Protein AF-A0A9X3BS46-F1 (afdb_monomer_lite)

Sequence (133 aa):
MSDGFDRDADDASGRETTFAMDPQTVIWGLARQLVQGQSDLAEFRRAADTARRVRDSAPEAIEKHLADCAALEKSWYTETLPMLTASMRLAIEVYDTFGPGRTVIADPVEAAIWNNKHHVWFTEYSQQARLGG

Secondary structure (DSSP, 8-state):
----SSTTHHHHHHHHH-EEE-HHHHHHHHHHHHHHHHHHHHHHHHHHHHHHHTGGGSHHHHHHHHHHHHHHHHHIIIIIHHHHHHHHHHHHHHHHHH-SS-EEE--HHHHHHHHHHHHHHHHHHHHHHHH--

Radius of gyration: 21.06 Å; chains: 1; bounding box: 58×42×51 Å

Structure (mmCIF, N/CA/C/O backbone):
data_AF-A0A9X3BS46-F1
#
_entry.id   AF-A0A9X3BS46-F1
#
loop_
_atom_site.group_PDB
_atom_site.id
_atom_site.type_symbol
_atom_site.label_atom_id
_atom_site.label_alt_id
_atom_site.label_comp_id
_atom_site.label_asym_id
_atom_site.label_entity_id
_atom_site.label_seq_id
_atom_site.pdbx_PDB_ins_code
_atom_site.Cartn_x
_atom_site.Cartn_y
_atom_site.Cartn_z
_atom_site.occupancy
_atom_site.B_iso_or_equiv
_atom_site.auth_seq_id
_atom_site.auth_comp_id
_atom_site.auth_asym_id
_atom_site.auth_atom_id
_atom_site.pdbx_PDB_model_num
ATOM 1 N N . MET A 1 1 ? -34.009 34.400 0.510 1.00 47.50 1 MET A N 1
ATOM 2 C CA . MET A 1 1 ? -33.344 33.498 -0.450 1.00 47.50 1 MET A CA 1
ATOM 3 C C . MET A 1 1 ? -31.893 33.918 -0.527 1.00 47.50 1 MET A C 1
ATOM 5 O O . MET A 1 1 ? -31.653 35.000 -1.036 1.00 47.50 1 MET A O 1
ATOM 9 N N . SER A 1 2 ? -31.012 33.131 0.088 1.00 40.66 2 SER A N 1
ATOM 10 C CA . SER A 1 2 ? -29.578 32.972 -0.202 1.00 40.66 2 SER A CA 1
ATOM 11 C C . SER A 1 2 ? -29.057 32.002 0.854 1.00 40.66 2 SER A C 1
ATOM 13 O O . SER A 1 2 ? -28.565 32.398 1.902 1.00 40.66 2 SER A O 1
ATOM 15 N N . ASP A 1 3 ? -29.333 30.731 0.592 1.00 47.06 3 ASP A N 1
ATOM 16 C CA . ASP A 1 3 ? -28.922 29.555 1.349 1.00 47.06 3 ASP A CA 1
ATOM 17 C C . ASP A 1 3 ? -27.943 28.833 0.412 1.00 47.06 3 ASP A C 1
ATOM 19 O O . ASP A 1 3 ? -28.332 28.558 -0.728 1.00 47.06 3 ASP A O 1
ATOM 23 N N . GLY A 1 4 ? -26.679 28.614 0.799 1.00 49.44 4 GLY A N 1
ATOM 24 C CA . GLY A 1 4 ? -25.782 27.826 -0.062 1.00 49.44 4 GLY A CA 1
ATOM 25 C C . GLY A 1 4 ? -24.269 28.061 -0.056 1.00 49.44 4 GLY A C 1
ATOM 26 O O . GLY A 1 4 ? -23.662 27.692 -1.053 1.00 49.44 4 GLY A O 1
ATOM 27 N N . PHE A 1 5 ? -23.636 28.623 0.982 1.00 45.28 5 PHE A N 1
ATOM 28 C CA . PHE A 1 5 ? -22.162 28.772 0.982 1.00 45.28 5 PHE A CA 1
ATOM 29 C C . PHE A 1 5 ? -21.401 28.197 2.189 1.00 45.28 5 PHE A C 1
ATOM 31 O O . PHE A 1 5 ? -20.186 28.335 2.225 1.00 45.28 5 PHE A O 1
ATOM 38 N N . ASP A 1 6 ? -22.059 27.479 3.109 1.00 49.00 6 ASP A N 1
ATOM 39 C CA . ASP A 1 6 ? -21.387 26.908 4.299 1.00 49.00 6 ASP A CA 1
ATOM 40 C C . ASP A 1 6 ? -21.291 25.369 4.325 1.00 49.00 6 ASP A C 1
ATOM 42 O O . ASP A 1 6 ? -20.756 24.802 5.273 1.00 49.00 6 ASP A O 1
ATOM 46 N N . ARG A 1 7 ? -21.766 24.648 3.298 1.00 47.47 7 ARG A N 1
ATOM 47 C CA . ARG A 1 7 ? -21.798 23.168 3.344 1.00 47.47 7 ARG A CA 1
ATOM 48 C C . ARG A 1 7 ? -20.465 22.470 3.062 1.00 47.47 7 ARG A C 1
ATOM 50 O O . ARG A 1 7 ? -20.308 21.328 3.479 1.00 47.47 7 ARG A O 1
ATOM 57 N N . ASP A 1 8 ? -19.519 23.138 2.407 1.00 44.66 8 ASP A N 1
ATOM 58 C CA . ASP A 1 8 ? -18.292 22.480 1.929 1.00 44.66 8 ASP A CA 1
ATOM 59 C C . ASP A 1 8 ? -17.080 22.702 2.853 1.00 44.66 8 ASP A C 1
ATOM 61 O O . ASP A 1 8 ? -16.137 21.912 2.838 1.00 44.66 8 ASP A O 1
ATOM 65 N N . ALA A 1 9 ? -17.102 23.738 3.701 1.00 45.88 9 ALA A N 1
ATOM 66 C CA . ALA A 1 9 ? -16.025 24.009 4.661 1.00 45.88 9 ALA A CA 1
ATOM 67 C C . ALA A 1 9 ? -16.097 23.097 5.903 1.00 45.88 9 ALA A C 1
ATOM 69 O O . ALA A 1 9 ? -15.064 22.730 6.468 1.00 45.88 9 ALA A O 1
ATOM 70 N N . ASP A 1 10 ? -17.305 22.681 6.288 1.00 44.38 10 ASP A N 1
ATOM 71 C CA . ASP A 1 10 ? -17.540 21.829 7.460 1.00 44.38 10 ASP A CA 1
ATOM 72 C C . ASP A 1 10 ? -17.112 20.366 7.206 1.00 44.38 10 ASP A C 1
ATOM 74 O O . ASP A 1 10 ? -16.615 19.679 8.096 1.00 44.38 10 ASP A O 1
ATOM 78 N N . ASP A 1 11 ? -17.183 19.909 5.950 1.00 47.47 11 ASP A N 1
ATOM 79 C CA . ASP A 1 11 ? -16.816 18.549 5.525 1.00 47.47 11 ASP A CA 1
ATOM 80 C C . ASP A 1 11 ? -15.289 18.335 5.416 1.00 47.47 11 ASP A C 1
ATOM 82 O O . ASP A 1 11 ? -14.792 17.210 5.478 1.00 47.47 11 ASP A O 1
ATOM 86 N N . ALA A 1 12 ? -14.499 19.404 5.274 1.00 45.41 12 ALA A N 1
ATOM 87 C CA . ALA A 1 12 ? -13.036 19.316 5.300 1.00 45.41 12 ALA A CA 1
ATOM 88 C C . ALA A 1 12 ? -12.485 19.283 6.737 1.00 45.41 12 ALA A C 1
ATOM 90 O O . ALA A 1 12 ? -11.569 18.509 7.007 1.00 45.41 12 ALA A O 1
ATOM 91 N N . SER A 1 13 ? -13.077 20.052 7.665 1.00 45.69 13 SER A N 1
ATOM 92 C CA . SER A 1 13 ? -12.698 20.013 9.089 1.00 45.69 13 SER A CA 1
ATOM 93 C C . SER A 1 13 ? -13.233 18.758 9.795 1.00 45.69 13 SER A C 1
ATOM 95 O O . SER A 1 13 ? -12.536 18.150 10.606 1.00 45.69 13 SER A O 1
ATOM 97 N N . GLY A 1 14 ? -14.420 18.278 9.400 1.00 46.03 14 GLY A N 1
ATOM 98 C CA . GLY A 1 14 ? -15.033 17.065 9.938 1.00 46.03 14 GLY A CA 1
ATOM 99 C C . GLY A 1 14 ? -14.253 15.779 9.638 1.00 46.03 14 GLY A C 1
ATOM 100 O O . GLY A 1 14 ? -14.284 14.844 10.442 1.00 46.03 14 GLY A O 1
ATOM 101 N N . ARG A 1 15 ? -13.483 15.730 8.541 1.00 49.59 15 ARG A N 1
ATOM 102 C CA . ARG A 1 15 ? -12.651 14.564 8.183 1.00 49.59 15 ARG A CA 1
ATOM 103 C C . ARG A 1 15 ? -11.504 14.300 9.161 1.00 49.59 15 ARG A C 1
ATOM 105 O O . ARG A 1 15 ? -11.101 13.149 9.289 1.00 49.59 15 ARG A O 1
ATOM 112 N N . GLU A 1 16 ? -11.018 15.313 9.881 1.00 56.44 16 GLU A N 1
ATOM 113 C CA . GLU A 1 16 ? -10.050 15.113 10.973 1.00 56.44 16 GLU A CA 1
ATOM 114 C C . GLU A 1 16 ? -10.721 14.720 12.300 1.00 56.44 16 GLU A C 1
ATOM 116 O O . GLU A 1 16 ? -10.068 14.130 13.159 1.00 56.44 16 GLU A O 1
ATOM 121 N N . THR A 1 17 ? -12.026 14.978 12.464 1.00 71.31 17 THR A N 1
ATOM 122 C CA . THR A 1 17 ? -12.759 14.711 13.719 1.00 71.31 17 THR A CA 1
ATOM 123 C C . THR A 1 17 ? -13.308 13.294 13.852 1.00 71.31 17 THR A C 1
ATOM 125 O O . THR A 1 17 ? -13.692 12.896 14.946 1.00 71.31 17 THR A O 1
ATOM 128 N N . THR A 1 18 ? -13.389 12.533 12.760 1.00 87.81 18 THR A N 1
ATOM 129 C CA . THR A 1 18 ? -13.978 11.188 12.768 1.00 87.81 18 THR A CA 1
ATOM 130 C C . THR A 1 18 ? -13.008 10.185 12.162 1.00 87.81 18 THR A C 1
ATOM 132 O O . THR A 1 18 ? -12.441 10.420 11.098 1.00 87.81 18 THR A O 1
ATOM 135 N N . PHE A 1 19 ? -12.850 9.033 12.806 1.00 93.88 19 PHE A N 1
ATOM 136 C CA . PHE A 1 19 ? -12.144 7.889 12.237 1.00 93.88 19 PHE A CA 1
ATOM 137 C C . PHE A 1 19 ? -13.164 6.851 11.778 1.00 93.88 19 PHE A C 1
ATOM 139 O O . PHE A 1 19 ? -14.085 6.516 12.520 1.00 93.88 19 PHE A O 1
ATOM 146 N N . ALA A 1 20 ? -13.015 6.321 10.565 1.00 94.94 20 ALA A N 1
ATOM 147 C CA . ALA A 1 20 ? -13.878 5.256 10.071 1.00 94.94 20 ALA A CA 1
ATOM 148 C C . ALA A 1 20 ? -13.092 4.236 9.252 1.00 94.94 20 ALA A C 1
ATOM 150 O O . ALA A 1 20 ? -12.368 4.594 8.325 1.00 94.94 20 ALA A O 1
ATOM 151 N N . MET A 1 21 ? -13.282 2.955 9.558 1.00 96.75 21 MET A N 1
ATOM 152 C CA . MET A 1 21 ? -12.606 1.866 8.863 1.00 96.75 21 MET A CA 1
ATOM 153 C C . MET A 1 21 ? -13.430 0.582 8.933 1.00 96.75 21 MET A C 1
ATOM 155 O O . MET A 1 21 ? -13.958 0.232 9.981 1.00 96.75 21 MET A O 1
ATOM 159 N N . ASP A 1 22 ? -13.506 -0.139 7.818 1.00 97.75 22 ASP A N 1
ATOM 160 C CA . ASP A 1 22 ? -13.807 -1.572 7.820 1.00 97.75 22 ASP A CA 1
ATOM 161 C C . ASP A 1 22 ? -12.470 -2.312 7.666 1.00 97.75 22 ASP A C 1
ATOM 163 O O . ASP A 1 22 ? -11.898 -2.319 6.567 1.00 97.75 22 ASP A O 1
ATOM 167 N N . PRO A 1 23 ? -11.928 -2.890 8.750 1.00 97.38 23 PRO A N 1
ATOM 168 C CA . PRO A 1 23 ? -10.575 -3.412 8.742 1.00 97.38 23 PRO A CA 1
ATOM 169 C C . PRO A 1 23 ? -10.434 -4.630 7.829 1.00 97.38 23 PRO A C 1
ATOM 171 O O . PRO A 1 23 ? -9.404 -4.782 7.182 1.00 97.38 23 PRO A O 1
ATOM 174 N N . GLN A 1 24 ? -11.461 -5.474 7.691 1.00 97.44 24 GLN A N 1
ATOM 175 C CA . GLN A 1 24 ? -11.370 -6.669 6.846 1.00 97.44 24 GLN A CA 1
ATOM 176 C C . GLN A 1 24 ? -11.335 -6.295 5.365 1.00 97.44 24 GLN A C 1
ATOM 178 O O . GLN A 1 24 ? -10.521 -6.830 4.606 1.00 97.44 24 GLN A O 1
ATOM 183 N N . THR A 1 25 ? -12.187 -5.348 4.964 1.00 97.44 25 THR A N 1
ATOM 184 C CA . THR A 1 25 ? -12.186 -4.809 3.601 1.00 97.44 25 THR A CA 1
ATOM 185 C C . THR A 1 25 ? -10.843 -4.148 3.282 1.00 97.44 25 THR A C 1
ATOM 187 O O . THR A 1 25 ? -10.269 -4.394 2.217 1.00 97.44 25 THR A O 1
ATOM 190 N N . VAL A 1 26 ? -10.301 -3.364 4.220 1.00 97.44 26 VAL A N 1
ATOM 191 C CA . VAL A 1 26 ? -9.006 -2.689 4.055 1.00 97.44 26 VAL A CA 1
ATOM 192 C C . VAL A 1 26 ? -7.851 -3.690 3.973 1.00 97.44 26 VAL A C 1
ATOM 194 O O . VAL A 1 26 ? -7.063 -3.605 3.034 1.00 97.44 26 VAL A O 1
ATOM 197 N N . ILE A 1 27 ? -7.771 -4.678 4.872 1.00 97.94 27 ILE A N 1
ATOM 198 C CA . ILE A 1 27 ? -6.728 -5.721 4.860 1.00 97.94 27 ILE A CA 1
ATOM 199 C C . ILE A 1 27 ? -6.712 -6.453 3.515 1.00 97.94 27 ILE A C 1
ATOM 201 O O . ILE A 1 27 ? -5.655 -6.595 2.898 1.00 97.94 27 ILE A O 1
ATOM 205 N N . TRP A 1 28 ? -7.876 -6.875 3.014 1.00 98.00 28 TRP A N 1
ATOM 206 C CA . TRP A 1 28 ? -7.956 -7.552 1.719 1.00 98.00 28 TRP A CA 1
ATOM 207 C C . TRP A 1 28 ? -7.548 -6.654 0.550 1.00 98.00 28 TRP A C 1
ATOM 209 O O . TRP A 1 28 ? -6.873 -7.121 -0.372 1.00 98.00 28 TRP A O 1
ATOM 219 N N . GLY A 1 29 ? -7.931 -5.376 0.578 1.00 98.12 29 GLY A N 1
ATOM 220 C CA . GLY A 1 29 ? -7.504 -4.392 -0.415 1.00 98.12 29 GLY A CA 1
ATOM 221 C C . GLY A 1 29 ? -5.986 -4.209 -0.429 1.00 98.12 29 GLY A C 1
ATOM 222 O O . GLY A 1 29 ? -5.359 -4.324 -1.482 1.00 98.12 29 GLY A O 1
ATOM 223 N N . LEU A 1 30 ? -5.387 -4.009 0.745 1.00 97.94 30 LEU A N 1
ATOM 224 C CA . LEU A 1 30 ? -3.945 -3.820 0.909 1.00 97.94 30 LEU A CA 1
ATOM 225 C C . LEU A 1 30 ? -3.147 -5.070 0.524 1.00 97.94 30 LEU A C 1
ATOM 227 O O . LEU A 1 30 ? -2.123 -4.959 -0.145 1.00 97.94 30 LEU A O 1
ATOM 231 N N . ALA A 1 31 ? -3.625 -6.265 0.878 1.00 97.81 31 ALA A N 1
ATOM 232 C CA . ALA A 1 31 ? -2.974 -7.517 0.499 1.00 97.81 31 ALA A CA 1
ATOM 233 C C . ALA A 1 31 ? -2.917 -7.685 -1.028 1.00 97.81 31 ALA A C 1
ATOM 235 O O . ALA A 1 31 ? -1.883 -8.066 -1.575 1.00 97.81 31 ALA A O 1
ATOM 236 N N . ARG A 1 32 ? -4.004 -7.344 -1.734 1.00 98.12 32 ARG A N 1
ATOM 237 C CA . ARG A 1 32 ? -4.036 -7.359 -3.205 1.00 98.12 32 ARG A CA 1
ATOM 238 C C . ARG A 1 32 ? -3.075 -6.340 -3.806 1.00 98.12 32 ARG A C 1
ATOM 240 O O . ARG A 1 32 ? -2.349 -6.688 -4.730 1.00 98.12 32 ARG A O 1
ATOM 247 N N . GLN A 1 33 ? -3.037 -5.119 -3.271 1.00 97.19 33 GLN A N 1
ATOM 248 C CA . GLN A 1 33 ? -2.097 -4.085 -3.723 1.00 97.19 33 GLN A CA 1
ATOM 249 C C . GLN A 1 33 ? -0.640 -4.518 -3.530 1.00 97.19 33 GLN A C 1
ATOM 251 O O . GLN A 1 33 ? 0.174 -4.346 -4.434 1.00 97.19 33 GLN A O 1
ATOM 256 N N . LEU A 1 34 ? -0.320 -5.140 -2.392 1.00 97.12 34 LEU A N 1
ATOM 257 C CA . LEU A 1 34 ? 1.016 -5.662 -2.123 1.00 97.12 34 LEU A CA 1
ATOM 258 C C . LEU A 1 34 ? 1.415 -6.740 -3.139 1.00 97.12 34 LEU A C 1
ATOM 260 O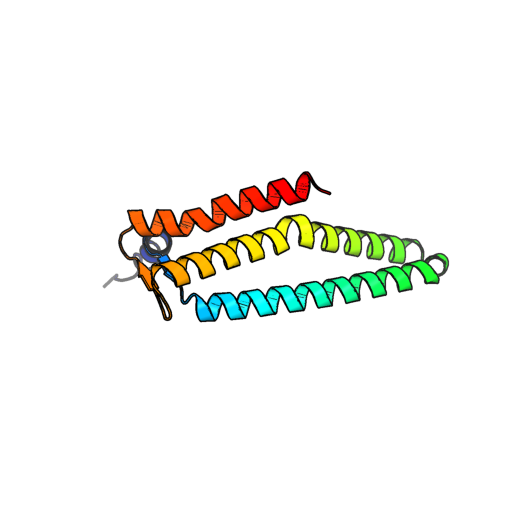 O . LEU A 1 34 ? 2.499 -6.669 -3.714 1.00 97.12 34 LEU A O 1
ATOM 264 N N . VAL A 1 35 ? 0.544 -7.725 -3.376 1.00 97.62 35 VAL A 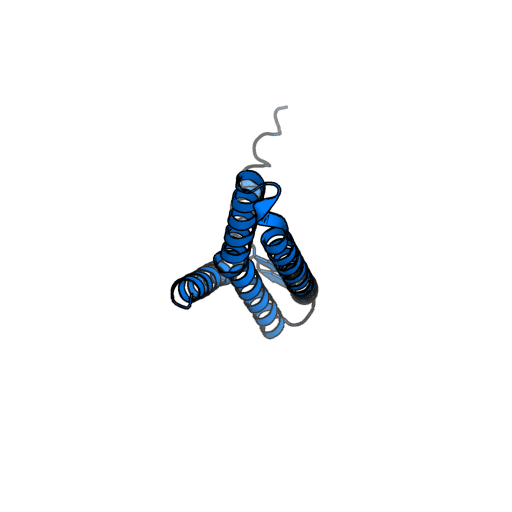N 1
ATOM 265 C CA . VAL A 1 35 ? 0.802 -8.809 -4.339 1.00 97.62 35 VAL A CA 1
ATOM 266 C C . VAL A 1 35 ? 0.948 -8.267 -5.761 1.00 97.62 35 VAL A C 1
ATOM 268 O O . VAL A 1 35 ? 1.863 -8.681 -6.479 1.00 97.62 35 VAL A O 1
ATOM 271 N N . GLN A 1 36 ? 0.087 -7.327 -6.160 1.00 96.75 36 GLN A N 1
ATOM 272 C CA . GLN A 1 36 ? 0.160 -6.707 -7.478 1.00 96.75 36 GLN A CA 1
ATOM 273 C C . GLN A 1 36 ? 1.482 -5.963 -7.656 1.00 96.75 36 GLN A C 1
ATOM 275 O O . GLN A 1 36 ? 2.219 -6.262 -8.587 1.00 96.75 36 GLN A O 1
ATOM 280 N N . GLY A 1 37 ? 1.848 -5.081 -6.726 1.00 94.44 37 GLY A N 1
ATOM 281 C CA . GLY A 1 37 ? 3.074 -4.301 -6.874 1.00 94.44 37 GLY A CA 1
ATOM 282 C C . GLY A 1 37 ? 4.356 -5.141 -6.815 1.00 94.44 37 GLY A C 1
ATOM 283 O O . GLY A 1 37 ? 5.315 -4.839 -7.521 1.00 94.44 37 GLY A O 1
ATOM 284 N N . GLN A 1 38 ? 4.378 -6.254 -6.068 1.00 94.81 38 GLN A N 1
ATOM 285 C CA . GLN A 1 38 ? 5.487 -7.219 -6.146 1.00 94.81 38 GLN A CA 1
ATOM 286 C C . GLN A 1 38 ? 5.568 -7.906 -7.517 1.00 94.81 38 GLN A C 1
ATOM 288 O O . GLN A 1 38 ? 6.666 -8.145 -8.025 1.00 94.81 38 GLN A O 1
ATOM 293 N N . SER A 1 39 ? 4.418 -8.213 -8.124 1.00 95.62 39 SER A N 1
ATOM 294 C CA . SER A 1 39 ? 4.353 -8.796 -9.468 1.00 95.62 39 SER A CA 1
ATOM 295 C C . SER A 1 39 ? 4.849 -7.799 -10.516 1.00 95.62 39 SER A C 1
ATOM 297 O O . SER A 1 39 ? 5.734 -8.142 -11.302 1.00 95.62 39 SER A O 1
ATOM 299 N N . ASP A 1 40 ? 4.377 -6.553 -10.448 1.00 92.44 40 ASP A N 1
ATOM 300 C CA . ASP A 1 40 ? 4.792 -5.461 -11.333 1.00 92.44 40 ASP A CA 1
ATOM 301 C C . ASP A 1 40 ? 6.301 -5.215 -11.225 1.00 92.44 40 ASP A C 1
ATOM 303 O O . ASP A 1 40 ? 7.004 -5.146 -12.233 1.00 92.44 40 ASP A O 1
ATOM 307 N N . LEU A 1 41 ? 6.847 -5.172 -10.004 1.00 93.81 41 LEU A N 1
ATOM 308 C CA . LEU A 1 41 ? 8.284 -4.998 -9.790 1.00 93.81 41 LEU A CA 1
ATOM 309 C C . LEU A 1 41 ? 9.103 -6.149 -10.394 1.00 93.81 41 LEU A C 1
ATOM 311 O O . LEU A 1 41 ? 10.165 -5.927 -10.980 1.00 93.81 41 LEU A O 1
ATOM 315 N N . ALA A 1 42 ? 8.620 -7.388 -10.274 1.00 93.81 42 ALA A N 1
ATOM 316 C CA . ALA A 1 42 ? 9.278 -8.539 -10.880 1.00 93.81 42 ALA A CA 1
ATOM 317 C C . ALA A 1 42 ? 9.268 -8.464 -12.415 1.00 93.81 42 ALA A C 1
ATOM 319 O O . ALA A 1 42 ? 10.253 -8.847 -13.052 1.00 93.81 42 ALA A O 1
ATOM 320 N N . GLU A 1 43 ? 8.187 -7.969 -13.016 1.00 92.38 43 GLU A N 1
ATOM 321 C CA . GLU A 1 43 ? 8.102 -7.729 -14.457 1.00 92.38 43 GLU A CA 1
ATOM 322 C C . GLU A 1 43 ? 9.036 -6.604 -14.906 1.00 92.38 43 GLU A C 1
ATOM 324 O O . GLU A 1 43 ? 9.806 -6.800 -15.850 1.00 92.38 43 GLU A O 1
ATOM 329 N N . PHE A 1 44 ? 9.065 -5.480 -14.184 1.00 89.38 44 PHE A N 1
ATOM 330 C CA . PHE A 1 44 ? 9.977 -4.371 -14.468 1.00 89.38 44 PHE A CA 1
ATOM 331 C C . PHE A 1 44 ? 11.445 -4.796 -14.417 1.00 89.38 44 PHE A C 1
ATOM 333 O O . PHE A 1 44 ? 12.217 -4.458 -15.315 1.00 89.38 44 PHE A O 1
ATOM 340 N N . ARG A 1 45 ? 11.839 -5.604 -13.425 1.00 91.44 45 ARG A N 1
ATOM 341 C CA . ARG A 1 45 ? 13.206 -6.147 -13.342 1.00 91.44 45 ARG A CA 1
ATOM 342 C C . ARG A 1 45 ? 13.553 -7.022 -14.550 1.00 91.44 45 ARG A C 1
ATOM 344 O O . ARG A 1 45 ? 14.622 -6.858 -15.134 1.00 91.44 45 ARG A O 1
ATOM 351 N N . ARG A 1 46 ? 12.637 -7.897 -14.985 1.00 91.56 46 ARG A N 1
ATOM 352 C CA . ARG A 1 46 ? 12.832 -8.726 -16.193 1.00 91.56 46 ARG A CA 1
ATOM 353 C C . ARG A 1 46 ? 12.946 -7.877 -17.464 1.00 91.56 46 ARG A C 1
ATOM 355 O O . ARG A 1 46 ? 13.765 -8.183 -18.336 1.00 91.56 46 ARG A O 1
ATOM 362 N N . ALA A 1 47 ? 12.148 -6.815 -17.572 1.00 88.00 47 ALA A N 1
ATOM 363 C CA . ALA A 1 47 ? 12.214 -5.875 -18.687 1.00 88.00 47 ALA A CA 1
ATOM 364 C C . ALA A 1 47 ? 13.559 -5.131 -18.711 1.00 88.00 47 ALA A C 1
ATOM 366 O O . ALA A 1 47 ? 14.217 -5.091 -19.752 1.00 88.00 47 ALA A O 1
ATOM 367 N N . ALA A 1 48 ? 14.025 -4.644 -17.558 1.00 89.62 48 ALA A N 1
ATOM 368 C CA . ALA A 1 48 ? 15.330 -4.003 -17.415 1.00 89.62 48 ALA A CA 1
ATOM 369 C C . ALA A 1 48 ? 16.485 -4.946 -17.803 1.00 89.62 48 ALA A C 1
ATOM 371 O O . ALA A 1 48 ? 17.384 -4.555 -18.549 1.00 89.62 48 ALA A O 1
ATOM 372 N N . ASP A 1 49 ? 16.448 -6.209 -17.375 1.00 91.06 49 ASP A N 1
ATOM 373 C CA . ASP A 1 49 ? 17.450 -7.208 -17.769 1.00 91.06 49 ASP A CA 1
ATOM 374 C C . ASP A 1 49 ? 17.451 -7.485 -19.273 1.00 91.06 49 ASP A C 1
ATOM 376 O O . ASP A 1 49 ? 18.512 -7.655 -19.878 1.00 91.06 49 ASP A O 1
ATOM 380 N N . THR A 1 50 ? 16.274 -7.494 -19.895 1.00 89.31 50 THR A N 1
ATOM 381 C CA . THR A 1 50 ? 16.148 -7.639 -21.349 1.00 89.31 50 THR A CA 1
ATOM 382 C C . THR A 1 50 ? 16.730 -6.423 -22.067 1.00 89.31 50 THR A C 1
ATOM 384 O O . THR A 1 50 ? 17.524 -6.588 -22.992 1.00 89.31 50 THR A O 1
ATOM 387 N N . ALA A 1 51 ? 16.420 -5.211 -21.599 1.00 87.88 51 ALA A N 1
ATOM 388 C CA . ALA A 1 51 ? 16.942 -3.966 -22.156 1.00 87.88 51 ALA A CA 1
ATOM 389 C C . ALA A 1 51 ? 18.478 -3.898 -22.077 1.00 87.88 51 ALA A C 1
ATOM 391 O O . ALA A 1 51 ? 19.133 -3.545 -23.056 1.00 87.88 51 ALA A O 1
ATOM 392 N N . ARG A 1 52 ? 19.078 -4.335 -20.959 1.00 88.00 52 ARG A N 1
ATOM 393 C CA . ARG A 1 52 ? 20.544 -4.410 -20.796 1.00 88.00 52 ARG A CA 1
ATOM 394 C C . ARG A 1 52 ? 21.219 -5.280 -21.858 1.00 88.00 52 ARG A C 1
ATOM 396 O O . ARG A 1 52 ? 22.321 -4.951 -22.286 1.00 88.00 52 ARG A O 1
ATOM 403 N N . ARG A 1 53 ? 20.574 -6.364 -22.304 1.00 88.69 53 ARG A N 1
ATOM 404 C CA . ARG A 1 53 ? 21.129 -7.285 -23.318 1.00 88.69 53 ARG A CA 1
ATOM 405 C C . ARG A 1 53 ? 21.142 -6.702 -24.728 1.00 88.69 53 ARG A C 1
ATOM 407 O O . ARG A 1 53 ? 21.937 -7.146 -25.545 1.00 88.69 53 ARG A O 1
ATOM 414 N N . VAL A 1 54 ? 20.278 -5.729 -25.010 1.00 87.25 54 VAL A N 1
ATOM 415 C CA . VAL A 1 54 ? 20.168 -5.070 -26.324 1.00 87.25 54 VAL A CA 1
ATOM 416 C C . VAL A 1 54 ? 20.690 -3.631 -26.304 1.00 87.25 54 VAL A C 1
ATOM 418 O O . VAL A 1 54 ? 20.480 -2.891 -27.264 1.00 87.25 54 VAL A O 1
ATOM 421 N N . ARG A 1 55 ? 21.396 -3.235 -25.231 1.00 82.56 55 ARG A N 1
ATOM 422 C CA . ARG A 1 55 ? 21.902 -1.871 -24.995 1.00 82.56 55 ARG A CA 1
ATOM 423 C C . ARG A 1 55 ? 22.615 -1.279 -26.204 1.00 82.56 55 ARG A C 1
ATOM 425 O O . ARG A 1 55 ? 22.361 -0.134 -26.562 1.00 82.56 55 ARG A O 1
ATOM 432 N N . ASP A 1 56 ? 23.453 -2.074 -26.857 1.00 84.75 56 ASP A N 1
ATOM 433 C CA . ASP A 1 56 ? 24.306 -1.611 -27.953 1.00 84.75 56 ASP A CA 1
ATOM 434 C C . ASP A 1 56 ? 23.503 -1.196 -29.205 1.00 84.75 56 ASP A C 1
ATOM 436 O O . ASP A 1 56 ? 24.033 -0.519 -30.079 1.00 84.75 56 ASP A O 1
ATOM 440 N N . SER A 1 57 ? 22.213 -1.554 -29.287 1.00 82.56 57 SER A N 1
ATOM 441 C CA . SER A 1 57 ? 21.324 -1.165 -30.392 1.00 82.56 57 SER A CA 1
ATOM 442 C C . SER A 1 57 ? 20.739 0.247 -30.249 1.00 82.56 57 SER A C 1
ATOM 444 O O . SER A 1 57 ? 20.380 0.853 -31.255 1.00 82.56 57 SER A O 1
ATOM 446 N N . ALA A 1 58 ? 20.608 0.767 -29.022 1.00 81.75 58 ALA A N 1
ATOM 447 C CA . ALA A 1 58 ? 20.044 2.093 -28.741 1.00 81.75 58 ALA A CA 1
ATOM 448 C C . ALA A 1 58 ? 20.449 2.579 -27.328 1.00 81.75 58 ALA A C 1
ATOM 450 O O . ALA A 1 58 ? 19.609 2.620 -26.424 1.00 81.75 58 ALA A O 1
ATOM 451 N N . PRO A 1 59 ? 21.728 2.931 -27.110 1.00 84.94 59 PRO A N 1
ATOM 452 C CA . PRO A 1 59 ? 22.293 3.110 -25.772 1.00 84.94 59 PRO A CA 1
ATOM 453 C C . PRO A 1 59 ? 21.594 4.198 -24.948 1.00 84.94 59 PRO A C 1
ATOM 455 O O . PRO A 1 59 ? 21.194 3.923 -23.823 1.00 84.94 59 PRO A O 1
ATOM 458 N N . GLU A 1 60 ? 21.343 5.385 -25.509 1.00 85.56 60 GLU A N 1
ATOM 459 C CA . GLU A 1 60 ? 20.727 6.500 -24.765 1.00 85.56 60 GLU A CA 1
ATOM 460 C C . GLU A 1 60 ? 19.281 6.206 -24.326 1.00 85.56 60 GLU A C 1
ATOM 462 O O . GLU A 1 60 ? 18.892 6.470 -23.187 1.00 85.56 60 GLU A O 1
ATOM 467 N N . ALA A 1 61 ? 18.472 5.621 -25.217 1.00 82.62 61 ALA A N 1
ATOM 468 C CA . ALA A 1 61 ? 17.088 5.264 -24.906 1.00 82.62 61 ALA A CA 1
ATOM 469 C C . ALA A 1 61 ? 17.017 4.159 -23.839 1.00 82.62 61 ALA A C 1
ATOM 471 O O . ALA A 1 61 ? 16.149 4.186 -22.964 1.00 82.62 61 ALA A O 1
ATOM 472 N N . ILE A 1 62 ? 17.952 3.208 -23.894 1.00 89.44 62 ILE A N 1
ATOM 473 C CA . ILE A 1 62 ? 18.042 2.102 -22.941 1.00 89.44 62 ILE A CA 1
ATOM 474 C C . ILE A 1 62 ? 18.557 2.592 -21.586 1.00 89.44 62 ILE A C 1
ATOM 476 O O . ILE A 1 62 ? 18.012 2.193 -20.561 1.00 89.44 62 ILE A O 1
ATOM 480 N N . GLU A 1 63 ? 19.537 3.493 -21.550 1.00 89.31 63 GLU A N 1
ATOM 481 C CA . GLU A 1 63 ? 20.028 4.093 -20.304 1.00 89.31 63 GLU A CA 1
ATOM 482 C C . GLU A 1 63 ? 18.936 4.870 -19.573 1.00 89.31 63 GLU A C 1
ATOM 484 O O . GLU A 1 63 ? 18.739 4.656 -18.374 1.00 89.31 63 GLU A O 1
ATOM 489 N N . LYS A 1 64 ? 18.168 5.699 -20.292 1.00 88.75 64 LYS A N 1
ATOM 490 C CA . LYS A 1 64 ? 17.021 6.400 -19.704 1.00 88.75 64 LYS A CA 1
ATOM 491 C C . LYS A 1 64 ? 16.009 5.413 -19.123 1.00 88.75 64 LYS A C 1
ATOM 493 O O . LYS A 1 64 ? 15.612 5.550 -17.970 1.00 88.75 64 LYS A O 1
ATOM 498 N N . HIS A 1 65 ? 15.634 4.392 -19.892 1.00 86.44 65 HIS A N 1
ATOM 499 C CA . HIS A 1 65 ? 14.677 3.388 -19.435 1.00 86.44 65 HIS A CA 1
ATOM 500 C C . HIS A 1 65 ? 15.161 2.642 -18.180 1.00 86.44 65 HIS A C 1
ATOM 502 O O . HIS A 1 65 ? 14.388 2.411 -17.255 1.00 86.44 65 HIS A O 1
ATOM 508 N N . LEU A 1 66 ? 16.451 2.301 -18.107 1.00 90.62 66 LEU A N 1
ATOM 509 C CA . LEU A 1 66 ? 17.034 1.660 -16.927 1.00 90.62 66 LEU A CA 1
ATOM 510 C C . LEU A 1 66 ? 17.057 2.584 -15.703 1.00 90.62 66 LEU A C 1
ATOM 512 O O . LEU A 1 66 ? 16.838 2.104 -14.589 1.00 90.62 66 LEU A O 1
ATOM 516 N N . ALA A 1 67 ? 17.299 3.883 -15.894 1.00 91.06 67 ALA A N 1
ATOM 517 C CA . ALA A 1 67 ? 17.229 4.870 -14.821 1.00 91.06 67 ALA A CA 1
ATOM 518 C C . ALA A 1 67 ? 15.796 5.018 -14.283 1.00 91.06 67 ALA A C 1
ATOM 520 O O . ALA A 1 67 ? 15.603 5.011 -13.066 1.00 91.06 67 ALA A O 1
ATOM 521 N N . ASP A 1 68 ? 14.799 5.065 -15.171 1.00 89.31 68 ASP A N 1
ATOM 522 C CA . ASP A 1 68 ? 13.381 5.120 -14.797 1.00 89.31 68 ASP A CA 1
ATOM 523 C C . ASP A 1 68 ? 12.973 3.867 -13.996 1.00 89.31 68 ASP A C 1
ATOM 525 O O . ASP A 1 68 ? 12.336 3.975 -12.946 1.00 89.31 68 ASP A O 1
ATOM 529 N N . CYS A 1 69 ? 13.414 2.6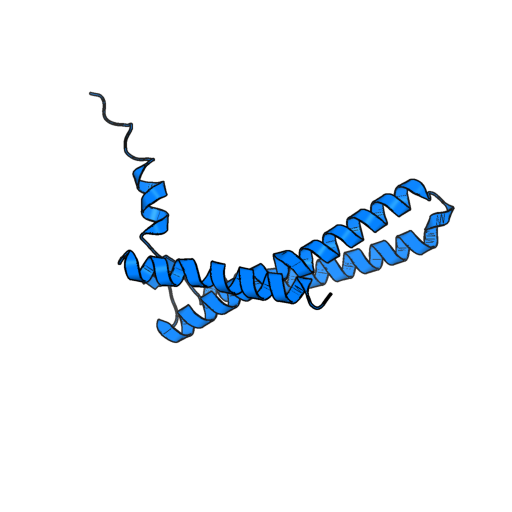77 -14.424 1.00 88.94 69 CYS A N 1
ATOM 530 C CA . CYS A 1 69 ? 13.192 1.428 -13.689 1.00 88.94 69 CYS A CA 1
ATOM 531 C C . CYS A 1 69 ? 13.821 1.453 -12.287 1.00 88.94 69 CYS A C 1
ATOM 533 O O . CYS A 1 69 ? 13.177 1.058 -11.316 1.00 88.94 69 CYS A O 1
ATOM 535 N N . ALA A 1 70 ? 15.058 1.943 -12.161 1.00 90.94 70 ALA A N 1
ATOM 536 C CA . ALA A 1 70 ? 15.732 2.054 -10.868 1.00 90.94 70 ALA A CA 1
ATOM 537 C C . ALA A 1 70 ? 15.040 3.067 -9.936 1.00 90.94 70 ALA A C 1
ATOM 539 O O . ALA A 1 70 ? 14.949 2.838 -8.728 1.00 90.94 70 ALA A O 1
ATOM 540 N N . ALA A 1 71 ? 14.525 4.174 -10.479 1.00 91.50 71 ALA A N 1
ATOM 541 C CA . ALA A 1 71 ? 13.770 5.162 -9.714 1.00 91.50 71 ALA A CA 1
ATOM 542 C C . ALA A 1 71 ? 12.440 4.590 -9.196 1.00 91.50 71 ALA A C 1
ATOM 544 O O . ALA A 1 71 ? 12.097 4.803 -8.031 1.00 91.50 71 ALA A O 1
ATOM 545 N N . LEU A 1 72 ? 11.726 3.824 -10.028 1.00 90.75 72 LEU A N 1
ATOM 546 C CA . LEU A 1 72 ? 10.484 3.155 -9.639 1.00 90.75 72 LEU A CA 1
ATOM 547 C C . LEU A 1 72 ? 10.723 2.100 -8.555 1.00 90.75 72 LEU A C 1
ATOM 549 O O . LEU A 1 72 ? 10.013 2.074 -7.552 1.00 90.75 72 LEU A O 1
ATOM 553 N N . GLU A 1 73 ? 11.757 1.273 -8.712 1.00 92.38 73 GLU A N 1
ATOM 554 C CA . GLU A 1 73 ? 12.155 0.293 -7.699 1.00 92.38 73 GLU A CA 1
ATOM 555 C C . GLU A 1 73 ? 12.508 0.969 -6.369 1.00 92.38 73 GLU A C 1
ATOM 557 O O . GLU A 1 73 ? 12.065 0.534 -5.305 1.00 92.38 73 GLU A O 1
ATOM 562 N N . LYS A 1 74 ? 13.243 2.082 -6.421 1.00 92.44 74 LYS A N 1
ATOM 563 C CA . LYS A 1 74 ? 13.558 2.867 -5.229 1.00 92.44 74 LYS A CA 1
ATOM 564 C C . LYS A 1 74 ? 12.295 3.408 -4.552 1.00 92.44 74 LYS A C 1
ATOM 566 O O . LYS A 1 74 ? 12.135 3.186 -3.356 1.00 92.44 74 LYS A O 1
ATOM 571 N N . SER A 1 75 ? 11.394 4.066 -5.290 1.00 92.88 75 SER A N 1
ATOM 572 C CA . SER A 1 75 ? 10.133 4.597 -4.735 1.00 92.88 75 SER A CA 1
ATOM 573 C C . SER A 1 75 ? 9.260 3.487 -4.139 1.00 92.88 75 SER A C 1
ATOM 575 O O . SER A 1 75 ? 8.698 3.654 -3.053 1.00 92.88 75 SER A O 1
ATOM 577 N N . TRP A 1 76 ? 9.216 2.309 -4.772 1.00 94.56 76 TRP A N 1
ATOM 578 C CA . TRP A 1 76 ? 8.518 1.154 -4.212 1.00 94.56 76 TRP A CA 1
ATOM 579 C C . TRP A 1 76 ? 9.006 0.828 -2.796 1.00 94.56 76 TRP A C 1
ATOM 581 O O . TRP A 1 76 ? 8.196 0.715 -1.875 1.00 94.56 76 TRP A O 1
ATOM 591 N N . TYR A 1 77 ? 10.323 0.734 -2.599 1.00 93.12 77 TYR A N 1
ATOM 592 C CA . TYR A 1 77 ? 10.899 0.373 -1.304 1.00 93.12 77 TYR A CA 1
ATOM 593 C C . TYR A 1 77 ? 10.896 1.507 -0.278 1.00 93.12 77 TYR A C 1
ATOM 595 O O . TYR A 1 77 ? 10.743 1.234 0.910 1.00 93.12 77 TYR A O 1
ATOM 603 N N . THR A 1 78 ? 11.051 2.764 -0.698 1.00 92.44 78 THR A N 1
ATOM 604 C CA . THR A 1 78 ? 11.177 3.890 0.241 1.00 92.44 78 THR A CA 1
ATOM 605 C C . THR A 1 78 ? 9.863 4.584 0.572 1.00 92.44 78 THR A C 1
ATOM 607 O O . THR A 1 78 ? 9.831 5.373 1.514 1.00 92.44 78 THR A O 1
ATOM 610 N N . GLU A 1 79 ? 8.802 4.335 -0.197 1.00 92.62 79 GLU A N 1
ATOM 611 C CA . GLU A 1 79 ? 7.521 5.039 -0.063 1.00 92.62 79 GLU A CA 1
ATOM 612 C C . GLU A 1 79 ? 6.349 4.055 -0.067 1.00 92.62 79 GLU A C 1
ATOM 614 O O . GLU A 1 79 ? 5.638 3.933 0.931 1.00 92.62 79 GLU A O 1
ATOM 619 N N . THR A 1 80 ? 6.167 3.304 -1.157 1.00 94.62 80 THR A N 1
ATOM 620 C CA . THR A 1 80 ? 4.945 2.504 -1.347 1.00 94.62 80 THR A CA 1
ATOM 621 C C . THR A 1 80 ? 4.843 1.360 -0.340 1.00 94.62 80 THR A C 1
ATOM 623 O O . THR A 1 80 ? 3.820 1.204 0.327 1.00 94.62 80 THR A O 1
ATOM 626 N N . LEU A 1 81 ? 5.905 0.568 -0.180 1.00 95.12 81 LEU A N 1
ATOM 627 C CA . LEU A 1 81 ? 5.919 -0.557 0.752 1.00 95.12 81 LEU A CA 1
ATOM 628 C C . LEU A 1 81 ? 5.792 -0.106 2.224 1.00 95.12 81 LEU A C 1
ATOM 630 O O . LEU A 1 81 ? 4.965 -0.686 2.936 1.00 95.12 81 LEU A O 1
ATOM 634 N N . PRO A 1 82 ? 6.513 0.933 2.695 1.00 96.12 82 PRO A N 1
ATOM 635 C CA . PRO A 1 82 ? 6.270 1.537 4.005 1.00 96.12 82 PRO A CA 1
ATOM 636 C C . PRO A 1 82 ? 4.819 1.978 4.224 1.00 96.12 82 PRO A C 1
ATOM 638 O O . PRO A 1 82 ? 4.245 1.673 5.270 1.00 96.12 82 PRO A O 1
ATOM 641 N N . MET A 1 83 ? 4.203 2.641 3.239 1.00 95.31 83 MET A N 1
ATOM 642 C CA . MET A 1 83 ? 2.808 3.093 3.313 1.00 95.31 83 MET A CA 1
ATOM 643 C C . MET A 1 83 ? 1.839 1.911 3.440 1.00 95.31 83 MET A C 1
ATOM 645 O O . MET A 1 83 ? 0.984 1.903 4.330 1.00 95.31 83 MET A O 1
ATOM 649 N N . LEU A 1 84 ? 1.988 0.888 2.591 1.00 96.69 84 LEU A N 1
ATOM 650 C CA . LEU A 1 84 ? 1.161 -0.322 2.647 1.00 96.69 84 LEU A CA 1
ATOM 651 C C . LEU A 1 84 ? 1.310 -1.037 3.993 1.00 96.69 84 LEU A C 1
ATOM 653 O O . LEU A 1 84 ? 0.320 -1.481 4.569 1.00 96.69 84 LEU A O 1
ATOM 657 N N . THR A 1 85 ? 2.534 -1.109 4.518 1.00 96.62 85 THR A N 1
ATOM 658 C CA . THR A 1 85 ? 2.827 -1.767 5.798 1.00 96.62 85 THR A CA 1
ATOM 659 C C . THR A 1 85 ? 2.213 -1.007 6.975 1.00 96.62 85 THR A C 1
ATOM 661 O O . THR A 1 85 ? 1.575 -1.616 7.833 1.00 96.62 85 THR A O 1
ATOM 664 N N . ALA A 1 86 ? 2.336 0.324 6.998 1.00 96.62 86 ALA A N 1
ATOM 665 C CA . ALA A 1 86 ? 1.710 1.172 8.014 1.00 96.62 86 ALA A CA 1
ATOM 666 C C . ALA A 1 86 ? 0.179 1.068 7.981 1.00 96.62 86 ALA A C 1
ATOM 668 O O . ALA A 1 86 ? -0.458 0.920 9.024 1.00 96.62 86 ALA A O 1
ATOM 669 N N . SER A 1 87 ? -0.406 1.078 6.782 1.00 96.50 87 SER A N 1
ATOM 670 C CA . SER A 1 87 ? -1.851 0.920 6.589 1.00 96.50 87 SER A CA 1
ATOM 671 C C . SER A 1 87 ? -2.341 -0.463 7.021 1.00 96.50 87 SER A C 1
ATOM 673 O O . SER A 1 87 ? -3.381 -0.577 7.667 1.00 96.50 87 SER A O 1
ATOM 675 N N . MET A 1 88 ? -1.578 -1.518 6.716 1.00 97.88 88 MET A N 1
ATOM 676 C CA . MET A 1 88 ? -1.915 -2.887 7.106 1.00 97.88 88 MET A CA 1
ATOM 677 C C . MET A 1 88 ? -1.888 -3.038 8.625 1.00 97.88 88 MET A C 1
ATOM 679 O O . MET A 1 88 ? -2.824 -3.583 9.204 1.00 97.88 88 MET A O 1
ATOM 683 N N . ARG A 1 89 ? -0.852 -2.502 9.280 1.00 97.75 89 ARG A N 1
ATOM 684 C CA . ARG A 1 89 ? -0.755 -2.489 10.742 1.00 97.75 89 ARG A CA 1
ATOM 685 C C . ARG A 1 89 ? -1.945 -1.777 11.380 1.00 97.75 89 ARG A C 1
ATOM 687 O O . ARG A 1 89 ? -2.510 -2.307 12.329 1.00 97.75 89 ARG A O 1
ATOM 694 N N . LEU A 1 90 ? -2.353 -0.626 10.839 1.00 97.62 90 LEU A N 1
ATOM 695 C CA . LEU A 1 90 ? -3.528 0.098 11.327 1.00 97.62 90 LEU A CA 1
ATOM 696 C C . LEU A 1 90 ? -4.797 -0.741 11.215 1.00 97.62 90 LEU A C 1
ATOM 698 O O . LEU A 1 90 ? -5.537 -0.849 12.186 1.00 97.62 90 LEU A O 1
ATOM 702 N N . ALA A 1 91 ? -5.031 -1.365 10.063 1.00 97.81 91 ALA A N 1
ATOM 703 C CA . ALA A 1 91 ? -6.222 -2.178 9.863 1.00 97.81 91 ALA A CA 1
ATOM 704 C C . ALA A 1 91 ? -6.250 -3.422 10.766 1.00 97.81 91 ALA A C 1
ATOM 706 O O . ALA A 1 91 ? -7.307 -3.759 11.297 1.00 97.81 91 ALA A O 1
ATOM 707 N N . ILE A 1 92 ? -5.099 -4.063 10.996 1.00 98.00 92 ILE A N 1
ATOM 708 C CA . ILE A 1 92 ? -4.973 -5.166 11.960 1.00 98.00 92 ILE A CA 1
ATOM 709 C C . ILE A 1 92 ? -5.288 -4.674 13.376 1.00 98.00 92 ILE A C 1
ATOM 711 O O . ILE A 1 92 ? -6.107 -5.279 14.055 1.00 98.00 92 ILE A O 1
ATOM 715 N N . GLU A 1 93 ? -4.719 -3.546 13.806 1.00 98.06 93 GLU A N 1
ATOM 716 C CA . GLU A 1 93 ? -4.954 -3.025 15.159 1.00 98.06 93 GLU A CA 1
ATOM 717 C C . GLU A 1 93 ? -6.422 -2.617 15.381 1.00 98.06 93 GLU A C 1
ATOM 719 O O . 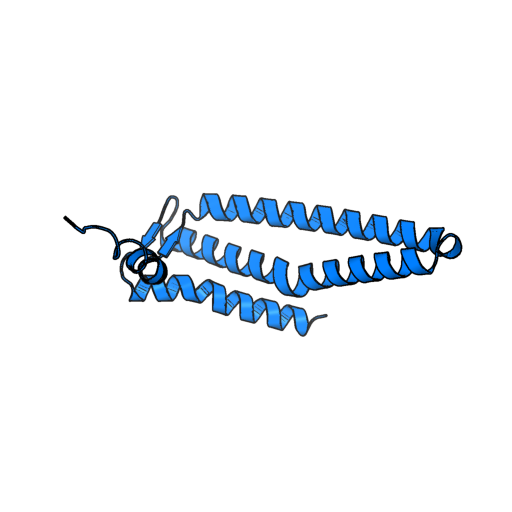GLU A 1 93 ? -6.974 -2.840 16.459 1.00 98.06 93 GLU A O 1
ATOM 724 N N . VAL A 1 94 ? -7.090 -2.080 14.353 1.00 97.81 94 VAL A N 1
ATOM 725 C CA . VAL A 1 94 ? -8.536 -1.801 14.384 1.00 97.81 94 VAL A CA 1
ATOM 726 C C . VAL A 1 94 ? -9.336 -3.095 14.522 1.00 97.81 94 VAL A C 1
ATOM 728 O O . VAL A 1 94 ? -10.249 -3.148 15.343 1.00 97.81 94 VAL A O 1
ATOM 731 N N . TYR A 1 95 ? -8.992 -4.139 13.762 1.00 97.75 95 TYR A N 1
ATOM 732 C CA . TYR A 1 95 ? -9.645 -5.445 13.871 1.00 97.75 95 TYR A CA 1
ATOM 733 C C . TYR A 1 95 ? -9.457 -6.064 15.259 1.00 97.75 95 TYR A C 1
ATOM 735 O O . TYR A 1 95 ? -10.418 -6.541 15.853 1.00 97.75 95 TYR A O 1
ATOM 743 N N . ASP A 1 96 ? -8.241 -6.020 15.798 1.00 98.06 96 ASP A N 1
ATOM 744 C CA . ASP A 1 96 ? -7.934 -6.586 17.113 1.00 98.06 96 ASP A CA 1
ATOM 745 C C . ASP A 1 96 ? -8.629 -5.815 18.247 1.00 98.06 96 ASP A C 1
ATOM 747 O O . ASP A 1 96 ? -8.968 -6.400 19.275 1.00 98.06 96 ASP A O 1
ATOM 751 N N . THR A 1 97 ? -8.879 -4.513 18.059 1.00 97.00 97 THR A N 1
ATOM 752 C CA . THR A 1 97 ? -9.524 -3.656 19.067 1.00 97.00 97 THR A CA 1
ATOM 753 C C . THR A 1 97 ? -11.050 -3.709 19.010 1.00 97.00 97 THR A C 1
ATOM 755 O O . THR A 1 97 ? -11.703 -3.806 20.047 1.00 97.00 97 THR A O 1
ATOM 758 N N . PHE A 1 98 ? -11.636 -3.618 17.813 1.00 96.38 98 PHE A N 1
ATOM 759 C CA . PHE A 1 98 ? -13.084 -3.453 17.626 1.00 96.38 98 PHE A CA 1
ATOM 760 C C . PHE A 1 98 ? -13.771 -4.688 17.034 1.00 96.38 98 PHE A C 1
ATOM 762 O O . PHE A 1 98 ? -14.999 -4.769 17.035 1.00 96.38 98 PHE A O 1
ATOM 769 N N . GLY A 1 99 ? -12.996 -5.661 16.557 1.00 95.44 99 GLY A N 1
ATOM 770 C CA . GLY A 1 99 ? -13.502 -6.839 15.871 1.00 95.44 99 GLY A CA 1
ATOM 771 C C . GLY A 1 99 ? -13.829 -6.592 14.391 1.00 95.44 99 GLY A C 1
ATOM 772 O O . GLY A 1 99 ? -13.384 -5.614 13.785 1.00 95.44 99 GLY A O 1
ATOM 773 N N . PRO A 1 100 ? -14.581 -7.517 13.769 1.00 96.25 100 PRO A N 1
ATOM 774 C CA . PRO A 1 100 ? -15.000 -7.401 12.377 1.00 96.25 100 PRO A CA 1
ATOM 775 C C . PRO A 1 100 ? -16.059 -6.309 12.164 1.00 96.25 100 PRO A C 1
ATOM 777 O O . PRO A 1 100 ? -16.841 -5.989 13.058 1.00 96.25 100 PRO A O 1
ATOM 780 N N . GLY A 1 101 ? -16.168 -5.835 10.920 1.00 93.88 101 GLY A N 1
ATOM 781 C CA . GLY A 1 101 ? -17.183 -4.869 10.497 1.00 93.88 101 GLY A CA 1
ATOM 782 C C . GLY A 1 101 ? -16.725 -3.413 10.560 1.00 93.88 101 GLY A C 1
ATOM 783 O O . GLY A 1 101 ? -15.593 -3.095 10.908 1.00 93.88 101 GLY A O 1
ATOM 784 N N . ARG A 1 102 ? -17.613 -2.505 10.148 1.00 96.25 102 ARG A N 1
ATOM 785 C CA . ARG A 1 102 ? -17.289 -1.080 10.057 1.00 96.25 102 ARG A CA 1
ATOM 786 C C . ARG A 1 102 ? -17.251 -0.439 11.445 1.00 96.25 102 ARG A C 1
ATOM 788 O O . ARG A 1 102 ? -18.285 -0.337 12.100 1.00 96.25 102 ARG A O 1
ATOM 795 N N . THR A 1 103 ? -16.094 0.098 11.810 1.00 95.38 103 THR A N 1
ATOM 796 C CA . THR A 1 103 ? -15.894 0.943 12.990 1.00 95.38 103 THR A CA 1
ATOM 797 C C . THR A 1 103 ? -15.995 2.412 12.602 1.00 95.38 103 THR A C 1
ATOM 799 O O . THR A 1 103 ? -15.464 2.828 11.569 1.00 95.38 103 THR A O 1
ATOM 802 N N . VAL A 1 104 ? -16.669 3.201 13.440 1.00 96.38 104 VAL A N 1
ATOM 803 C CA . VAL A 1 104 ? -16.707 4.666 13.363 1.00 96.38 104 VAL A CA 1
ATOM 804 C C . VAL A 1 104 ? -16.472 5.226 14.763 1.00 96.38 104 VAL A C 1
ATOM 806 O O . VAL A 1 104 ? -17.171 4.848 15.698 1.00 96.38 104 VAL A O 1
ATOM 809 N N . ILE A 1 105 ? -15.504 6.126 14.893 1.00 94.00 105 ILE A N 1
ATOM 810 C CA . ILE A 1 105 ? -15.164 6.838 16.125 1.00 94.00 105 ILE A CA 1
ATOM 811 C C . ILE A 1 105 ? -15.433 8.311 15.861 1.00 94.00 105 ILE A C 1
ATOM 813 O O . ILE A 1 105 ? -14.739 8.924 15.053 1.00 94.00 105 ILE A O 1
ATOM 817 N N . ALA A 1 106 ? -16.471 8.842 16.503 1.00 93.62 106 ALA A N 1
ATOM 818 C CA . ALA A 1 106 ? -16.899 10.233 16.353 1.00 93.62 106 ALA A CA 1
ATOM 819 C C . ALA A 1 106 ? -16.324 11.161 17.435 1.00 93.62 106 ALA A C 1
ATOM 821 O O . ALA A 1 106 ? -16.455 12.376 17.316 1.00 93.62 106 ALA A O 1
ATOM 822 N N . ASP A 1 107 ? -15.719 10.607 18.493 1.00 93.19 107 ASP A N 1
ATOM 823 C CA . ASP A 1 107 ? -14.974 11.424 19.446 1.00 93.19 107 ASP A CA 1
ATOM 824 C C . ASP A 1 107 ? -13.700 11.952 18.763 1.00 93.19 107 ASP A C 1
ATOM 826 O O . ASP A 1 107 ? -12.890 11.148 18.292 1.00 93.19 107 ASP A O 1
ATOM 830 N N . PRO A 1 108 ? -13.500 13.278 18.694 1.00 90.50 108 PRO A N 1
ATOM 831 C CA . PRO A 1 108 ? -12.406 13.863 17.930 1.00 90.50 108 PRO A CA 1
ATOM 832 C C . PRO A 1 108 ? -11.029 13.563 18.527 1.00 90.50 108 PRO A C 1
ATOM 834 O O . PRO A 1 108 ? -10.047 13.506 17.788 1.00 90.50 108 PRO A O 1
ATOM 837 N N . VAL A 1 109 ? -10.932 13.351 19.843 1.00 91.25 109 VAL A N 1
ATOM 838 C CA . VAL A 1 109 ? -9.659 13.027 20.498 1.00 91.25 109 VAL A CA 1
ATOM 839 C C . VAL A 1 109 ? -9.273 11.585 20.184 1.00 91.25 109 VAL A C 1
ATOM 841 O O . VAL A 1 109 ? -8.144 11.326 19.764 1.00 91.25 109 VAL A O 1
ATOM 844 N N . GLU A 1 110 ? -10.210 10.649 20.319 1.00 91.31 110 GLU A N 1
ATOM 845 C CA . GLU A 1 110 ? -9.988 9.251 19.954 1.00 91.31 110 GLU A CA 1
ATOM 846 C C . GLU A 1 110 ? -9.735 9.097 18.449 1.00 91.31 110 GLU A C 1
ATOM 848 O O . GLU A 1 110 ? -8.782 8.425 18.052 1.00 91.31 110 GLU A O 1
ATOM 853 N N . ALA A 1 111 ? -10.520 9.763 17.599 1.00 92.25 111 ALA A N 1
ATOM 854 C CA . ALA A 1 111 ? -10.330 9.746 16.151 1.00 92.25 111 ALA A CA 1
ATOM 855 C C . ALA A 1 111 ? -8.936 10.250 15.751 1.00 92.25 111 ALA A C 1
ATOM 8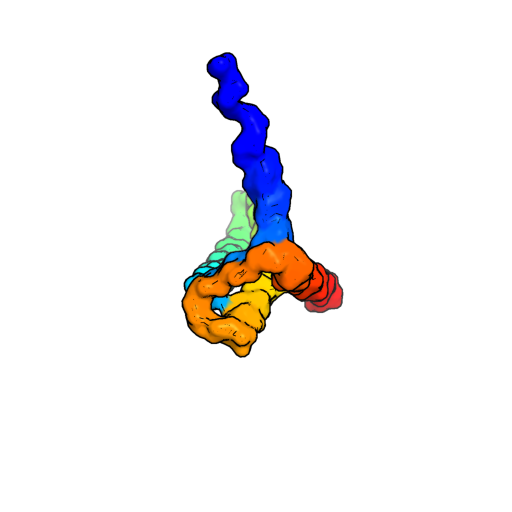57 O O . ALA A 1 111 ? -8.260 9.609 14.943 1.00 92.25 111 ALA A O 1
ATOM 858 N N . ALA A 1 112 ? -8.464 11.343 16.360 1.00 90.44 112 ALA A N 1
ATOM 859 C CA . ALA A 1 112 ? -7.126 11.873 16.113 1.00 90.44 112 ALA A CA 1
ATOM 860 C C . ALA A 1 112 ? -6.024 10.871 16.494 1.00 90.44 112 ALA A C 1
ATOM 862 O O . ALA A 1 112 ? -5.038 10.740 15.768 1.00 90.44 112 ALA A O 1
ATOM 863 N N . ILE A 1 113 ? -6.186 10.119 17.590 1.00 92.31 113 ILE A N 1
ATOM 864 C CA . ILE A 1 113 ? -5.238 9.061 17.973 1.00 92.31 113 ILE A CA 1
ATOM 865 C C . ILE A 1 113 ? -5.143 8.004 16.866 1.00 92.31 113 ILE A C 1
ATOM 867 O O . ILE A 1 113 ? -4.036 7.633 16.470 1.00 92.31 113 ILE A O 1
ATOM 871 N N . TRP A 1 114 ? -6.277 7.543 16.336 1.00 93.75 114 TRP A N 1
ATOM 872 C CA . TRP A 1 114 ? -6.300 6.533 15.274 1.00 93.75 114 TRP A CA 1
ATOM 873 C C . TRP A 1 114 ? -5.764 7.055 13.938 1.00 93.75 114 TRP A C 1
ATOM 875 O O . TRP A 1 114 ? -4.953 6.378 13.304 1.00 93.75 114 TRP A O 1
ATOM 885 N N . ASN A 1 115 ? -6.131 8.276 13.549 1.00 88.69 115 ASN A N 1
ATOM 886 C CA . ASN A 1 115 ? -5.628 8.928 12.338 1.00 88.69 115 ASN A CA 1
ATOM 887 C C . ASN A 1 115 ? -4.098 9.123 12.384 1.00 88.69 115 ASN A C 1
ATOM 889 O O . ASN A 1 115 ? -3.404 8.896 11.390 1.00 88.69 115 ASN A O 1
ATOM 893 N N . ASN A 1 116 ? -3.546 9.464 13.553 1.00 92.88 116 ASN A N 1
ATOM 894 C CA . ASN A 1 116 ? -2.114 9.725 13.712 1.00 92.88 116 ASN A CA 1
ATOM 895 C C . ASN A 1 116 ? -1.241 8.462 13.694 1.00 92.88 116 ASN A C 1
ATOM 897 O O . ASN A 1 116 ? -0.074 8.537 13.301 1.00 92.88 116 ASN A O 1
ATOM 901 N N . LYS A 1 117 ? -1.778 7.293 14.070 1.00 93.38 117 LYS A N 1
ATOM 902 C CA . LYS A 1 117 ? -1.023 6.025 14.086 1.00 93.38 117 LYS A CA 1
ATOM 903 C C . LYS A 1 117 ? -0.399 5.701 12.728 1.00 93.38 117 LYS A C 1
ATOM 905 O O . LYS A 1 117 ? 0.788 5.381 12.665 1.00 93.38 117 LYS A O 1
ATOM 910 N N . HIS A 1 118 ? -1.164 5.852 11.643 1.00 90.38 118 HIS A N 1
ATOM 911 C CA . HIS A 1 118 ? -0.646 5.645 10.288 1.00 90.38 118 HIS A CA 1
ATOM 912 C C . HIS A 1 118 ? 0.560 6.549 10.005 1.00 90.38 118 HIS A C 1
ATOM 914 O O . HIS A 1 118 ? 1.582 6.071 9.519 1.00 90.38 118 HIS A O 1
ATOM 920 N N . HIS A 1 119 ? 0.456 7.842 10.326 1.00 88.75 119 HIS A N 1
ATOM 921 C CA . HIS A 1 119 ? 1.516 8.811 10.050 1.00 88.75 119 HIS A CA 1
ATOM 922 C C . HIS A 1 119 ? 2.820 8.475 10.787 1.00 88.75 119 HIS A C 1
ATOM 924 O O . HIS A 1 119 ? 3.899 8.516 10.187 1.00 88.75 119 HIS A O 1
ATOM 930 N N . VAL A 1 120 ? 2.720 8.096 12.065 1.00 93.75 120 VAL A N 1
ATOM 931 C CA . VAL A 1 120 ? 3.876 7.692 12.877 1.00 93.75 120 VAL A CA 1
ATOM 932 C C . VAL A 1 120 ? 4.551 6.462 12.270 1.00 93.75 120 VAL A C 1
ATOM 934 O O . VAL A 1 120 ? 5.737 6.513 11.948 1.00 93.75 120 VAL A O 1
ATOM 937 N N . TRP A 1 121 ? 3.803 5.384 12.021 1.00 94.06 121 TRP A N 1
ATOM 938 C CA . TRP A 1 121 ? 4.396 4.147 11.503 1.00 94.06 121 TRP A CA 1
ATOM 939 C C . TRP A 1 121 ? 4.913 4.281 10.074 1.00 94.06 121 TRP A C 1
ATOM 941 O O . TRP A 1 121 ? 5.962 3.732 9.751 1.00 94.06 121 TRP A O 1
ATOM 951 N N . PHE A 1 122 ? 4.230 5.042 9.217 1.00 92.44 122 PHE A N 1
ATOM 952 C CA . PHE A 1 122 ? 4.730 5.331 7.876 1.00 92.44 122 PHE A CA 1
ATOM 953 C C . PHE A 1 122 ? 6.087 6.038 7.934 1.00 92.44 122 PHE A C 1
ATOM 955 O O . PHE A 1 122 ? 7.006 5.681 7.192 1.00 92.44 122 PHE A O 1
ATOM 962 N N . THR A 1 123 ? 6.233 7.006 8.839 1.00 92.12 123 THR A N 1
ATOM 963 C CA . THR A 1 123 ? 7.489 7.732 9.043 1.00 92.12 123 THR A CA 1
ATOM 964 C C . THR A 1 123 ? 8.595 6.798 9.536 1.00 92.12 123 THR A C 1
ATOM 966 O O . THR A 1 123 ? 9.688 6.812 8.970 1.00 92.12 123 THR A O 1
ATOM 969 N N . GLU A 1 124 ? 8.309 5.947 10.526 1.00 92.50 124 GLU A N 1
ATOM 970 C CA . GLU A 1 124 ? 9.247 4.941 11.047 1.00 92.50 124 GLU A CA 1
ATOM 971 C C . GLU A 1 124 ? 9.725 3.980 9.946 1.00 92.50 124 GLU A C 1
ATOM 973 O O . GLU A 1 124 ? 10.929 3.828 9.723 1.00 92.50 124 GLU A O 1
ATOM 978 N N . TYR A 1 125 ? 8.795 3.379 9.198 1.00 93.06 125 TYR A N 1
ATOM 979 C CA . TYR A 1 125 ? 9.120 2.422 8.137 1.00 93.06 125 TYR A CA 1
ATOM 980 C C . TYR A 1 125 ? 9.857 3.072 6.965 1.00 93.06 125 TYR A C 1
ATOM 982 O O . TYR A 1 125 ? 10.794 2.485 6.423 1.00 93.06 125 TYR A O 1
ATOM 990 N N . SER A 1 126 ? 9.500 4.305 6.603 1.00 90.00 126 SER A N 1
ATOM 991 C CA . SER A 1 126 ? 10.197 5.050 5.549 1.00 90.00 126 SER A CA 1
ATOM 992 C C . SER A 1 126 ? 11.628 5.410 5.955 1.00 90.00 126 SER A C 1
ATOM 994 O O . SER A 1 126 ? 12.535 5.367 5.126 1.00 90.00 126 SER A O 1
ATOM 996 N N . GLN A 1 127 ? 11.863 5.760 7.224 1.00 89.50 127 GLN A N 1
ATOM 997 C CA . GLN A 1 127 ? 13.216 5.998 7.736 1.00 89.50 127 GLN A CA 1
ATOM 998 C C . GLN A 1 127 ? 14.043 4.712 7.730 1.00 89.50 127 GLN A C 1
ATOM 1000 O O . GLN A 1 127 ? 15.174 4.722 7.247 1.00 89.50 127 GLN A O 1
ATOM 1005 N N . GLN A 1 128 ? 13.470 3.597 8.186 1.00 84.88 128 GLN A N 1
ATOM 1006 C CA . GLN A 1 128 ? 14.143 2.300 8.158 1.00 84.88 128 GLN A CA 1
ATOM 1007 C C . GLN A 1 128 ? 14.529 1.889 6.731 1.00 84.88 128 GLN A C 1
ATOM 1009 O O . GLN A 1 128 ? 15.665 1.478 6.500 1.00 84.88 128 GLN A O 1
ATOM 1014 N N . ALA A 1 129 ? 13.625 2.064 5.763 1.00 83.56 129 ALA A N 1
ATOM 1015 C CA . ALA A 1 129 ? 13.888 1.761 4.357 1.00 83.56 129 ALA A CA 1
ATOM 1016 C C . ALA A 1 129 ? 15.028 2.604 3.760 1.00 83.56 129 ALA A C 1
ATOM 1018 O O . ALA A 1 129 ? 15.749 2.134 2.887 1.00 83.56 129 ALA A O 1
ATOM 1019 N N . ARG A 1 130 ? 15.223 3.840 4.238 1.00 82.56 130 ARG A N 1
ATOM 1020 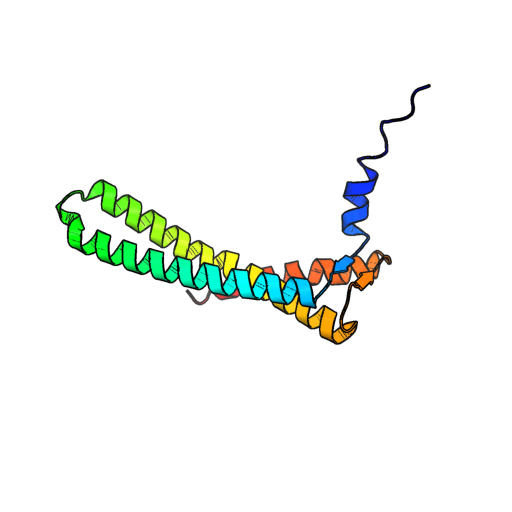C CA . ARG A 1 130 ? 16.327 4.713 3.800 1.00 82.56 130 ARG A CA 1
ATOM 1021 C C . ARG A 1 130 ? 17.666 4.369 4.450 1.00 82.56 130 ARG A C 1
ATOM 1023 O O . ARG A 1 130 ? 18.698 4.666 3.862 1.00 82.56 130 ARG A O 1
ATOM 1030 N N . LEU A 1 131 ? 17.652 3.803 5.657 1.00 76.25 131 LEU A N 1
ATOM 1031 C CA . LEU A 1 131 ? 18.860 3.448 6.414 1.00 76.25 131 LEU A CA 1
ATOM 1032 C C . LEU A 1 131 ? 19.364 2.027 6.115 1.00 76.25 131 LEU A C 1
ATOM 1034 O O . LEU A 1 131 ? 20.533 1.744 6.351 1.00 76.25 131 LEU A O 1
ATOM 1038 N N . GLY A 1 132 ? 18.487 1.138 5.640 1.00 61.62 132 GLY A N 1
ATOM 1039 C CA . GLY A 1 132 ? 18.807 -0.253 5.303 1.00 61.62 132 GLY A CA 1
ATOM 1040 C C . GLY A 1 132 ? 19.033 -0.535 3.812 1.00 61.62 132 GLY A C 1
ATOM 1041 O O . GLY A 1 132 ? 19.098 -1.709 3.450 1.00 61.62 132 GLY A O 1
ATOM 1042 N N . GLY A 1 133 ? 19.084 0.504 2.970 1.00 51.44 133 GLY A N 1
ATOM 1043 C CA . GLY A 1 133 ? 19.333 0.418 1.523 1.00 51.44 133 GLY A CA 1
ATOM 1044 C C . GLY A 1 133 ? 20.783 0.671 1.137 1.00 51.44 133 GLY A C 1
ATOM 1045 O O . GLY A 1 133 ? 21.461 1.435 1.859 1.00 51.44 133 GLY A O 1
#

Organism: NCBI:txid318424

pLDDT: mean 86.41, std 15.93, range [40.66, 98.12]

Foldseek 3Di:
DDPDDPPPVCVVVQVLQKAKDQLVVQLVVLVVVVVVVVVVLVVLVVVLVVLVVCCVVPVVVNVVSNVVNVVSVLCCQQAVVQLSVLSNVLSVVCCVVPNGDMDMDNHSVVSNVSVCSSVVSSVVSNVVSVVVD